Protein AF-X1VCG1-F1 (afdb_monomer_lite)

InterPro domains:
  IPR041561 PglD, N-terminal [PF17836] (3-45)

Organism: NCBI: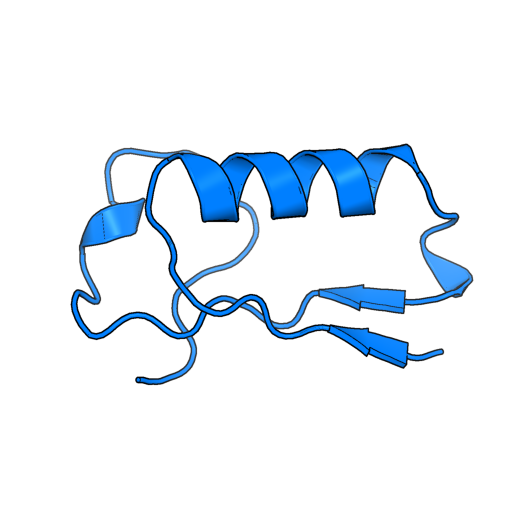txid412755

Sequence (54 aa):
MYNIIIVGAGGFGREVYLWAKDSFSKDQYKIKGFLDDNPKILNNYNMDIGIIGD

Structure (mmCIF, N/CA/C/O backbone):
data_AF-X1VCG1-F1
#
_entry.id   AF-X1VCG1-F1
#
loop_
_atom_site.group_PDB
_atom_site.id
_atom_site.type_symbol
_atom_site.label_atom_id
_atom_site.label_alt_id
_atom_site.label_comp_id
_atom_site.label_asym_id
_atom_site.label_entity_id
_atom_site.label_seq_id
_atom_site.pdbx_PDB_ins_code
_atom_site.Cartn_x
_atom_site.Cartn_y
_atom_site.Cartn_z
_atom_site.occupancy
_atom_site.B_iso_or_equiv
_atom_site.auth_seq_id
_atom_site.auth_comp_id
_atom_site.auth_asym_id
_atom_site.auth_atom_id
_atom_site.pdbx_PDB_model_num
ATOM 1 N N . MET A 1 1 ? -16.479 -6.492 7.503 1.00 82.88 1 MET A N 1
ATOM 2 C CA . MET A 1 1 ? -15.081 -6.088 7.261 1.00 82.88 1 MET A CA 1
ATOM 3 C C . MET A 1 1 ? -14.738 -6.388 5.812 1.00 82.88 1 MET A C 1
ATOM 5 O O . MET A 1 1 ? -14.829 -7.545 5.416 1.00 82.88 1 MET A O 1
ATOM 9 N N . TYR A 1 2 ? -14.428 -5.367 5.016 1.00 90.69 2 TYR A N 1
ATOM 10 C CA . TYR A 1 2 ? -14.128 -5.513 3.587 1.00 90.69 2 TYR A CA 1
ATOM 11 C C . TYR A 1 2 ? -12.633 -5.736 3.345 1.00 90.69 2 TYR A C 1
ATOM 13 O O . TYR A 1 2 ? -11.796 -5.176 4.049 1.00 90.69 2 TYR A O 1
ATOM 21 N N . ASN A 1 3 ? -12.288 -6.534 2.338 1.00 94.00 3 ASN A N 1
ATOM 22 C CA . ASN A 1 3 ? -10.909 -6.643 1.869 1.00 94.00 3 ASN A CA 1
ATOM 23 C C . ASN A 1 3 ? -10.730 -5.715 0.673 1.00 94.00 3 ASN A C 1
ATOM 25 O O . ASN A 1 3 ? -11.476 -5.819 -0.297 1.00 94.00 3 ASN A O 1
ATOM 29 N N . ILE A 1 4 ? -9.745 -4.826 0.753 1.00 95.06 4 ILE A N 1
ATOM 30 C CA . ILE A 1 4 ? -9.428 -3.875 -0.311 1.00 95.06 4 ILE A CA 1
ATOM 31 C C . ILE A 1 4 ? -8.131 -4.314 -0.977 1.00 95.06 4 ILE A C 1
ATOM 33 O O . ILE A 1 4 ? -7.128 -4.559 -0.305 1.00 95.06 4 ILE A O 1
ATOM 37 N N . ILE A 1 5 ? -8.165 -4.387 -2.299 1.00 97.50 5 ILE A N 1
ATOM 38 C CA . ILE A 1 5 ? -6.992 -4.515 -3.156 1.00 97.50 5 ILE A CA 1
ATOM 39 C C . ILE A 1 5 ? -6.954 -3.249 -4.006 1.00 97.50 5 ILE A C 1
ATOM 41 O O . ILE A 1 5 ? -7.987 -2.842 -4.538 1.00 97.50 5 ILE A O 1
ATOM 45 N N . ILE A 1 6 ? -5.792 -2.609 -4.094 1.00 97.50 6 ILE A N 1
ATOM 46 C CA . ILE A 1 6 ? -5.614 -1.389 -4.885 1.00 97.50 6 ILE A CA 1
ATOM 47 C C . ILE A 1 6 ? -4.939 -1.772 -6.202 1.00 97.50 6 ILE A C 1
ATOM 49 O O . ILE A 1 6 ? -3.893 -2.409 -6.188 1.00 97.50 6 ILE A O 1
ATOM 53 N N . VAL A 1 7 ? -5.535 -1.402 -7.334 1.00 98.00 7 VAL A N 1
ATOM 54 C CA . VAL A 1 7 ? -4.961 -1.665 -8.662 1.00 98.00 7 VAL A CA 1
ATOM 55 C C . VAL A 1 7 ? -4.074 -0.488 -9.063 1.00 98.00 7 VAL A C 1
ATOM 57 O O . VAL A 1 7 ? -4.533 0.655 -9.081 1.00 98.00 7 VAL A O 1
ATOM 60 N N . GLY A 1 8 ? -2.814 -0.779 -9.373 1.00 97.62 8 GLY A N 1
ATOM 61 C CA . GLY A 1 8 ? -1.747 0.186 -9.601 1.00 97.62 8 GLY A CA 1
ATOM 62 C C . GLY A 1 8 ? -1.080 0.635 -8.299 1.00 97.62 8 GLY A C 1
ATOM 63 O O . GLY A 1 8 ? -1.727 1.146 -7.386 1.00 97.62 8 GLY A O 1
ATOM 64 N N . ALA A 1 9 ? 0.243 0.508 -8.234 1.00 97.75 9 ALA A N 1
ATOM 65 C CA . ALA A 1 9 ? 1.095 0.919 -7.116 1.00 97.75 9 ALA A CA 1
ATOM 66 C C . ALA A 1 9 ? 1.933 2.176 -7.427 1.00 97.75 9 ALA A C 1
ATOM 68 O O . ALA A 1 9 ? 2.841 2.539 -6.669 1.00 97.75 9 ALA A O 1
ATOM 69 N N . GLY A 1 10 ? 1.621 2.862 -8.534 1.00 96.19 10 GLY A N 1
ATOM 70 C CA . GLY A 1 10 ? 2.172 4.167 -8.903 1.00 96.19 10 GLY A CA 1
ATOM 71 C C . GLY A 1 10 ? 1.740 5.306 -7.966 1.00 96.19 10 GLY A C 1
ATOM 72 O O . GLY A 1 10 ? 1.144 5.087 -6.913 1.00 96.19 10 GLY A O 1
ATOM 73 N N . GLY A 1 11 ? 2.035 6.554 -8.352 1.00 96.81 11 GLY A N 1
ATOM 74 C CA . GLY A 1 11 ? 1.779 7.735 -7.511 1.00 96.81 11 GLY A CA 1
ATOM 75 C C . GLY A 1 11 ? 0.340 7.821 -6.998 1.00 96.81 11 GLY A C 1
ATOM 76 O O . GLY A 1 11 ? 0.124 7.919 -5.797 1.00 96.81 11 GLY A O 1
ATOM 77 N N . PHE A 1 12 ? -0.638 7.685 -7.894 1.00 97.44 12 PHE A N 1
ATOM 78 C CA . PHE A 1 12 ? -2.051 7.769 -7.526 1.00 97.44 12 PHE A CA 1
ATOM 79 C C . PHE A 1 12 ? -2.524 6.601 -6.644 1.00 97.44 12 PHE A C 1
ATOM 81 O O . PHE A 1 12 ? -3.243 6.821 -5.675 1.00 97.44 12 PHE A O 1
ATOM 88 N N . GLY A 1 13 ? -2.079 5.369 -6.913 1.00 97.44 13 GLY A N 1
ATOM 89 C CA . GLY A 1 13 ? -2.440 4.210 -6.088 1.00 97.44 13 GLY A CA 1
ATOM 90 C C . GLY A 1 13 ? -1.978 4.353 -4.636 1.00 97.44 13 GLY A C 1
ATO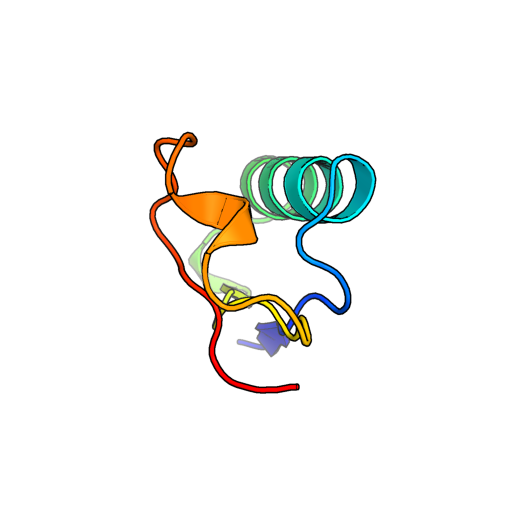M 91 O O . GLY A 1 13 ? -2.718 4.029 -3.705 1.00 97.44 13 GLY A O 1
ATOM 92 N N . ARG A 1 14 ? -0.782 4.916 -4.423 1.00 97.38 14 ARG A N 1
ATOM 93 C CA . ARG A 1 14 ? -0.267 5.207 -3.076 1.00 97.38 14 ARG A CA 1
ATOM 94 C C . ARG A 1 14 ? -1.068 6.296 -2.356 1.00 97.38 14 ARG A C 1
ATOM 96 O O . ARG A 1 14 ? -1.286 6.162 -1.156 1.00 97.38 14 ARG A O 1
ATOM 103 N N . GLU A 1 15 ? -1.571 7.305 -3.067 1.00 97.56 15 GLU A N 1
ATOM 104 C CA . GLU A 1 15 ? -2.491 8.293 -2.479 1.00 97.56 15 GLU A CA 1
ATOM 105 C C . GLU A 1 15 ? -3.815 7.648 -2.049 1.00 97.56 15 GLU A C 1
ATOM 107 O O . GLU A 1 15 ? -4.277 7.876 -0.934 1.00 97.56 15 GLU A O 1
ATOM 112 N N . VAL A 1 16 ? -4.388 6.755 -2.868 1.00 96.56 16 VAL A N 1
ATOM 113 C CA . VAL A 1 16 ? -5.604 6.004 -2.500 1.00 96.56 16 VAL A CA 1
ATOM 114 C C . VAL A 1 16 ? -5.386 5.166 -1.236 1.00 96.56 16 VAL A C 1
ATOM 116 O O . VAL A 1 16 ? -6.277 5.093 -0.389 1.00 96.56 16 VAL A O 1
ATOM 119 N N . TYR A 1 17 ? -4.204 4.562 -1.069 1.00 96.25 17 TYR A N 1
ATOM 120 C CA . TYR A 1 17 ? -3.845 3.850 0.162 1.00 96.25 17 TYR A CA 1
ATOM 121 C C . TYR A 1 17 ? -3.888 4.762 1.395 1.00 96.25 17 TYR A C 1
ATOM 123 O O . TYR A 1 17 ? -4.455 4.370 2.419 1.00 96.25 17 TYR A O 1
ATOM 131 N N . LEU A 1 18 ? -3.329 5.971 1.299 1.00 95.50 18 LEU A N 1
ATOM 132 C CA . LEU A 1 18 ? -3.351 6.946 2.391 1.00 95.50 18 LEU A CA 1
ATOM 133 C C . LEU A 1 18 ? -4.778 7.429 2.678 1.00 95.50 18 LEU A C 1
ATOM 135 O O . LEU A 1 18 ? -5.219 7.374 3.823 1.00 95.50 18 LEU A O 1
ATOM 139 N N . TRP A 1 19 ? -5.554 7.775 1.649 1.00 95.06 19 TRP A N 1
ATOM 140 C CA . TRP A 1 19 ? -6.950 8.185 1.822 1.00 95.06 19 TRP A CA 1
ATOM 141 C C . TRP A 1 19 ? -7.808 7.094 2.454 1.00 95.06 19 TRP A C 1
ATOM 143 O O . TRP A 1 19 ? -8.629 7.392 3.318 1.00 95.06 19 TRP A O 1
ATOM 153 N N . ALA A 1 20 ? -7.615 5.829 2.073 1.00 92.56 20 ALA A N 1
ATOM 154 C CA . ALA A 1 20 ? -8.314 4.714 2.699 1.00 92.56 20 ALA A CA 1
ATOM 155 C C . ALA A 1 20 ? -7.952 4.596 4.190 1.00 92.56 20 ALA A C 1
ATOM 157 O O . ALA A 1 20 ? -8.851 4.414 5.014 1.00 92.56 20 ALA A O 1
ATOM 158 N N . LYS A 1 21 ? -6.665 4.766 4.540 1.00 91.69 21 LYS A N 1
ATOM 159 C CA . LYS A 1 21 ? -6.186 4.790 5.934 1.00 91.69 21 LYS A CA 1
ATOM 160 C C . LYS A 1 21 ? -6.811 5.905 6.764 1.00 91.69 21 LYS A C 1
ATOM 162 O O . LYS A 1 21 ? -7.175 5.645 7.910 1.00 91.69 21 LYS A O 1
ATOM 167 N N . ASP A 1 22 ? -6.972 7.085 6.180 1.00 93.12 22 ASP A N 1
ATOM 168 C CA . ASP A 1 22 ? -7.449 8.273 6.890 1.00 93.12 22 ASP A CA 1
ATOM 169 C C . ASP A 1 22 ? -8.983 8.371 6.952 1.00 93.12 22 ASP A C 1
ATOM 171 O O . ASP A 1 22 ? -9.530 8.952 7.887 1.00 93.12 22 ASP A O 1
ATOM 175 N N . SER A 1 23 ? -9.697 7.794 5.980 1.00 89.88 23 SER A N 1
ATOM 176 C CA . SER A 1 23 ? -11.151 7.988 5.831 1.00 89.88 23 SER A CA 1
ATOM 177 C C . SER A 1 23 ? -12.010 7.027 6.655 1.00 89.88 23 SER A C 1
ATOM 179 O O . SER A 1 23 ? -13.183 7.306 6.899 1.00 89.88 23 SER A O 1
ATOM 181 N N . PHE A 1 24 ? -11.470 5.876 7.058 1.00 82.31 24 PHE A N 1
ATOM 182 C CA . PHE A 1 24 ? -12.262 4.782 7.622 1.00 82.31 24 PHE A CA 1
ATOM 183 C C . PHE A 1 24 ? -11.646 4.239 8.916 1.00 82.31 24 PHE A C 1
ATOM 185 O O . PHE A 1 24 ? -10.427 4.110 9.037 1.00 82.31 24 PHE A O 1
ATOM 192 N N . SER A 1 25 ? -12.492 3.821 9.866 1.00 86.00 25 SER A N 1
ATOM 193 C CA . SER A 1 25 ? -12.016 3.081 11.043 1.00 86.00 25 SER A CA 1
ATOM 194 C C . SER A 1 25 ? -11.420 1.732 10.625 1.00 86.00 25 SER A C 1
ATOM 196 O O . SER A 1 25 ? -11.981 1.033 9.776 1.00 86.00 25 SER A O 1
ATOM 198 N N . LYS A 1 26 ? -10.310 1.338 11.261 1.00 80.62 26 LYS A N 1
ATOM 199 C CA . LYS A 1 26 ? -9.563 0.102 10.959 1.00 80.62 26 LYS A CA 1
ATOM 200 C C . LYS A 1 26 ? -10.398 -1.175 11.105 1.00 80.62 26 LYS A C 1
ATOM 202 O O . LYS A 1 26 ? -10.061 -2.189 10.507 1.00 80.62 26 LYS A O 1
ATOM 207 N N . ASP A 1 27 ? -11.505 -1.123 11.838 1.00 87.94 27 ASP A N 1
ATOM 208 C CA . ASP A 1 27 ? -12.391 -2.275 12.046 1.00 87.94 27 ASP A CA 1
ATOM 209 C C . ASP A 1 27 ? -13.321 -2.543 10.846 1.00 87.94 27 ASP A C 1
ATOM 211 O O . ASP A 1 27 ? -13.975 -3.586 10.757 1.00 87.94 27 ASP A O 1
ATOM 215 N N . GLN A 1 28 ? -13.400 -1.606 9.894 1.00 89.44 28 GLN A N 1
ATOM 216 C CA . GLN A 1 28 ? -14.319 -1.697 8.757 1.00 89.44 28 GLN A CA 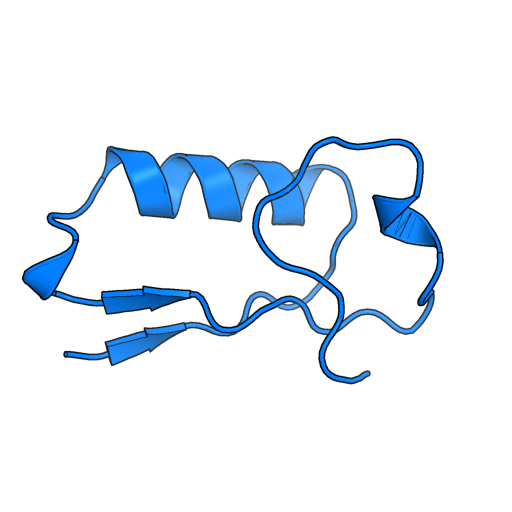1
ATOM 217 C C . GLN A 1 28 ? -13.693 -2.370 7.530 1.00 89.44 28 GLN A C 1
ATOM 219 O O . GLN A 1 28 ? -14.413 -2.990 6.738 1.00 89.44 28 GLN A O 1
ATOM 224 N N . TYR A 1 29 ? -12.369 -2.313 7.378 1.00 92.50 29 TYR A N 1
ATOM 225 C CA . TYR A 1 29 ? -11.671 -2.805 6.193 1.00 92.50 29 TYR A CA 1
ATOM 226 C C . TYR A 1 29 ? -10.243 -3.265 6.500 1.00 92.50 29 TYR A C 1
ATOM 228 O O . TYR A 1 29 ? -9.634 -2.887 7.495 1.00 92.50 29 TYR A O 1
ATOM 236 N N . LYS A 1 30 ? -9.688 -4.061 5.586 1.00 93.62 30 LYS A N 1
ATOM 237 C CA . LYS A 1 30 ? -8.276 -4.437 5.562 1.00 93.62 30 LYS A CA 1
ATOM 238 C C . LYS A 1 30 ? -7.729 -4.259 4.153 1.00 93.62 30 LYS A C 1
ATOM 240 O O . LYS A 1 30 ? -8.193 -4.923 3.226 1.00 93.62 30 LYS A O 1
ATOM 245 N N . ILE A 1 31 ? -6.726 -3.399 3.996 1.00 95.62 31 ILE A N 1
ATOM 246 C CA . ILE A 1 31 ? -5.991 -3.278 2.732 1.00 95.62 31 ILE A CA 1
ATOM 247 C C . ILE A 1 31 ? -5.020 -4.450 2.647 1.00 95.62 31 ILE A C 1
ATOM 249 O O . ILE A 1 31 ? -4.255 -4.712 3.574 1.00 95.62 31 ILE A O 1
ATOM 253 N N . LYS A 1 32 ? -5.116 -5.207 1.559 1.00 96.88 32 LYS A N 1
ATOM 254 C CA . LYS A 1 32 ? -4.387 -6.460 1.367 1.00 96.88 32 LYS A CA 1
ATOM 255 C C . LYS A 1 32 ? -3.052 -6.261 0.664 1.00 96.88 32 LYS A C 1
ATOM 257 O O . LYS A 1 32 ? -2.149 -7.053 0.904 1.00 96.88 32 LYS A O 1
ATOM 262 N N . GLY A 1 33 ? -2.943 -5.232 -0.167 1.00 97.62 33 GLY A N 1
ATOM 263 C CA . GLY A 1 33 ? -1.793 -4.986 -1.024 1.00 97.62 33 GLY A CA 1
ATOM 264 C C . GLY A 1 33 ? -2.207 -4.287 -2.311 1.00 97.62 33 GLY A C 1
ATOM 265 O O . GLY A 1 33 ? -3.377 -3.922 -2.484 1.00 97.62 33 GLY A O 1
ATOM 266 N N . PHE A 1 34 ? -1.237 -4.139 -3.202 1.00 98.31 34 PHE A N 1
ATOM 267 C CA . PHE A 1 34 ? -1.435 -3.609 -4.544 1.00 98.31 34 PHE A CA 1
ATOM 268 C C . PHE A 1 34 ? -1.369 -4.715 -5.603 1.00 98.31 34 PHE A C 1
ATOM 270 O O . PHE A 1 34 ? -0.666 -5.708 -5.401 1.00 98.31 34 PHE A O 1
ATOM 277 N N . LEU A 1 35 ? -2.059 -4.513 -6.727 1.00 98.44 35 LEU A N 1
ATOM 278 C CA . LEU A 1 35 ? -1.767 -5.199 -7.988 1.00 98.44 35 LEU A CA 1
ATOM 279 C C . LEU A 1 35 ? -0.953 -4.265 -8.876 1.00 98.44 35 LEU A C 1
ATOM 281 O O . LEU A 1 35 ? -1.386 -3.135 -9.107 1.00 98.44 35 LEU A O 1
ATOM 285 N N . ASP A 1 36 ? 0.222 -4.699 -9.311 1.00 98.12 36 ASP A N 1
ATOM 286 C CA . ASP A 1 36 ? 1.094 -3.927 -10.195 1.00 98.12 36 ASP A CA 1
ATOM 287 C C . ASP A 1 36 ? 2.101 -4.875 -10.849 1.00 98.12 36 ASP A C 1
ATOM 289 O O . ASP A 1 36 ? 2.750 -5.656 -10.155 1.00 98.12 36 ASP A O 1
ATOM 293 N N . ASP A 1 37 ? 2.262 -4.771 -12.165 1.00 98.00 37 ASP A N 1
ATOM 294 C CA . ASP A 1 37 ? 3.167 -5.618 -12.947 1.00 98.00 37 ASP A CA 1
ATOM 295 C C . ASP A 1 37 ? 4.656 -5.345 -12.652 1.00 98.00 37 ASP A C 1
ATOM 297 O O . ASP A 1 37 ? 5.534 -6.131 -13.024 1.00 98.00 37 ASP A O 1
ATOM 301 N N . ASN A 1 38 ? 4.971 -4.249 -11.951 1.00 97.38 38 ASN A N 1
ATOM 302 C CA . ASN A 1 38 ? 6.311 -3.938 -11.483 1.00 97.38 38 ASN A CA 1
ATOM 303 C C . ASN A 1 38 ? 6.486 -4.254 -9.980 1.00 97.38 38 ASN A C 1
ATOM 305 O O . ASN A 1 38 ? 6.287 -3.381 -9.125 1.00 97.38 38 ASN A O 1
ATOM 309 N N . PRO A 1 39 ? 7.035 -5.431 -9.611 1.00 95.31 39 PRO A N 1
ATOM 310 C CA . PRO A 1 39 ? 7.194 -5.836 -8.210 1.00 95.31 39 PRO A CA 1
ATOM 311 C C . PRO A 1 39 ? 8.168 -4.955 -7.409 1.00 95.31 39 PRO A C 1
ATOM 313 O O . PRO A 1 39 ? 8.237 -5.061 -6.186 1.00 95.31 39 PRO A O 1
ATOM 316 N N . LYS A 1 40 ? 8.949 -4.094 -8.077 1.00 96.38 40 LYS A N 1
ATOM 317 C CA . LYS A 1 40 ? 9.957 -3.218 -7.459 1.00 96.38 40 LYS A CA 1
ATOM 318 C C . LYS A 1 40 ? 9.494 -1.770 -7.306 1.00 96.38 40 LYS A C 1
ATOM 320 O O . LYS A 1 40 ? 10.244 -0.960 -6.759 1.00 96.38 40 LYS A O 1
ATOM 325 N N . ILE A 1 41 ? 8.293 -1.417 -7.770 1.00 97.06 41 ILE A N 1
ATOM 326 C CA . ILE A 1 41 ? 7.807 -0.026 -7.791 1.00 97.06 41 ILE A CA 1
ATOM 327 C C . ILE A 1 41 ? 7.721 0.612 -6.396 1.00 97.06 41 ILE A C 1
ATOM 329 O O . ILE A 1 41 ? 7.808 1.833 -6.261 1.00 97.06 41 ILE A O 1
ATOM 333 N N . LEU A 1 42 ? 7.614 -0.214 -5.350 1.00 97.06 42 LEU A N 1
ATOM 334 C CA . LEU A 1 42 ? 7.549 0.221 -3.956 1.00 97.06 42 LEU A CA 1
ATOM 335 C C . LEU A 1 42 ? 8.907 0.252 -3.235 1.00 97.06 42 LEU A C 1
ATOM 337 O O . LEU A 1 42 ? 8.962 0.760 -2.122 1.00 97.06 42 LEU A O 1
ATOM 341 N N . ASN A 1 43 ? 10.008 -0.215 -3.841 1.00 95.88 43 ASN A N 1
ATOM 342 C CA . ASN A 1 43 ? 11.303 -0.389 -3.154 1.00 95.88 43 ASN A CA 1
ATOM 343 C C . ASN A 1 43 ? 11.867 0.890 -2.511 1.00 95.88 43 ASN A C 1
ATOM 345 O O . ASN A 1 43 ? 12.648 0.810 -1.569 1.00 95.88 43 ASN A O 1
ATOM 349 N N . ASN A 1 44 ? 11.482 2.060 -3.025 1.00 95.94 44 ASN A N 1
ATOM 350 C CA . ASN A 1 44 ? 11.946 3.362 -2.541 1.00 95.94 44 ASN A CA 1
ATOM 351 C C . ASN A 1 44 ? 10.930 4.060 -1.619 1.00 95.94 44 ASN A C 1
ATOM 353 O O . ASN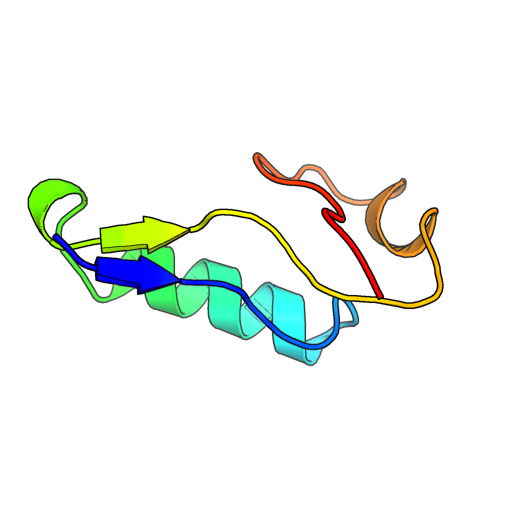 A 1 44 ? 11.096 5.238 -1.308 1.00 95.94 44 ASN A O 1
ATOM 357 N N . TYR A 1 45 ? 9.867 3.364 -1.208 1.00 95.06 45 TYR A N 1
ATOM 358 C CA . TYR A 1 45 ? 8.796 3.907 -0.380 1.00 95.06 45 TYR A CA 1
ATOM 359 C C . TYR A 1 45 ? 8.644 3.087 0.901 1.00 95.06 45 TYR A C 1
ATOM 361 O O . TYR A 1 45 ? 8.635 1.860 0.877 1.00 95.06 45 TYR A O 1
ATOM 369 N N . ASN A 1 46 ? 8.481 3.773 2.033 1.00 93.88 46 ASN A N 1
ATOM 370 C CA . ASN A 1 46 ? 8.209 3.123 3.310 1.00 93.88 46 ASN A CA 1
ATOM 371 C C . ASN A 1 46 ? 6.704 2.839 3.437 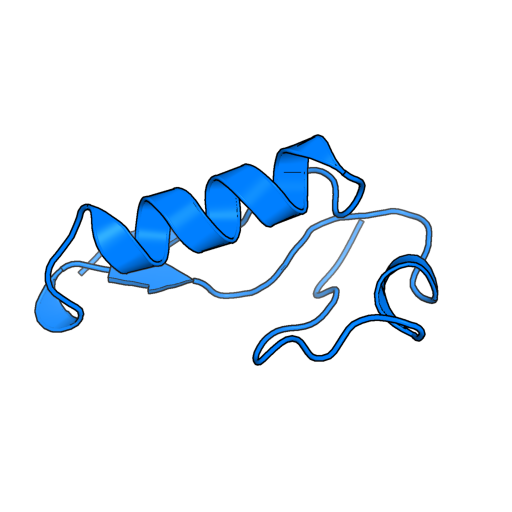1.00 93.88 46 ASN A C 1
ATOM 373 O O . ASN A 1 46 ? 5.943 3.701 3.876 1.00 93.88 46 ASN A O 1
ATOM 377 N N . MET A 1 47 ? 6.277 1.658 2.991 1.00 92.56 47 MET A N 1
ATOM 378 C CA . MET A 1 47 ? 4.874 1.234 2.961 1.00 92.56 47 MET A CA 1
ATOM 379 C C . MET A 1 47 ? 4.666 -0.011 3.830 1.00 92.56 47 MET A C 1
ATOM 381 O O . MET A 1 47 ? 5.475 -0.933 3.801 1.00 92.56 47 MET A O 1
ATOM 385 N N . ASP A 1 48 ? 3.537 -0.072 4.544 1.00 93.94 48 ASP A N 1
ATOM 386 C CA . ASP A 1 48 ? 3.182 -1.219 5.403 1.00 93.94 48 ASP A CA 1
ATOM 387 C C . ASP A 1 48 ? 2.690 -2.444 4.601 1.00 93.94 48 ASP A C 1
ATOM 389 O O . ASP A 1 48 ? 2.514 -3.531 5.152 1.00 93.94 48 ASP A O 1
ATOM 393 N N . ILE A 1 49 ? 2.411 -2.260 3.307 1.00 96.19 49 ILE A N 1
ATOM 394 C CA . ILE A 1 49 ? 1.879 -3.277 2.394 1.00 96.19 49 ILE A CA 1
ATOM 395 C C . ILE A 1 49 ? 2.679 -3.290 1.088 1.00 96.19 49 ILE A C 1
ATOM 397 O O . ILE A 1 49 ? 3.233 -2.267 0.683 1.00 96.19 49 ILE A O 1
ATOM 401 N N . GLY A 1 50 ? 2.708 -4.446 0.423 1.00 97.56 50 GLY A N 1
ATOM 402 C CA . GLY A 1 50 ? 3.448 -4.661 -0.821 1.00 97.56 50 GLY A CA 1
ATOM 403 C C . GLY A 1 50 ? 2.566 -5.017 -2.018 1.00 97.56 50 GLY A C 1
ATOM 404 O O . GLY A 1 50 ? 1.334 -4.969 -1.950 1.00 97.56 50 GLY A O 1
ATOM 405 N N . ILE A 1 51 ? 3.231 -5.399 -3.109 1.00 98.06 51 ILE A N 1
ATOM 406 C CA . ILE A 1 51 ? 2.601 -6.005 -4.287 1.00 98.06 51 ILE A CA 1
ATOM 407 C C . ILE A 1 51 ? 2.181 -7.437 -3.942 1.00 98.06 51 ILE A C 1
ATOM 409 O O . ILE A 1 51 ? 2.948 -8.174 -3.319 1.00 98.06 51 ILE A O 1
ATOM 413 N N . ILE A 1 52 ? 0.958 -7.819 -4.312 1.00 97.88 52 ILE A N 1
ATOM 414 C CA . ILE A 1 52 ? 0.384 -9.147 -4.031 1.00 97.88 52 ILE A CA 1
ATOM 415 C C . ILE A 1 52 ? -0.038 -9.910 -5.296 1.00 97.88 52 ILE A C 1
ATOM 417 O O . ILE A 1 52 ? -0.544 -11.026 -5.181 1.00 97.88 52 ILE A O 1
ATOM 421 N N . GLY A 1 53 ? 0.160 -9.318 -6.474 1.00 96.81 53 GLY A N 1
ATOM 422 C CA . GLY A 1 53 ? -0.151 -9.884 -7.785 1.00 96.81 53 GLY A CA 1
ATOM 423 C C . GLY A 1 53 ? -0.096 -8.816 -8.879 1.00 96.81 53 GLY A C 1
ATOM 424 O O . GLY A 1 53 ? 0.271 -7.674 -8.591 1.00 96.81 53 GLY A O 1
ATOM 425 N N . ASP A 1 54 ? -0.535 -9.199 -10.078 1.00 90.88 54 ASP A N 1
ATOM 426 C CA . ASP A 1 54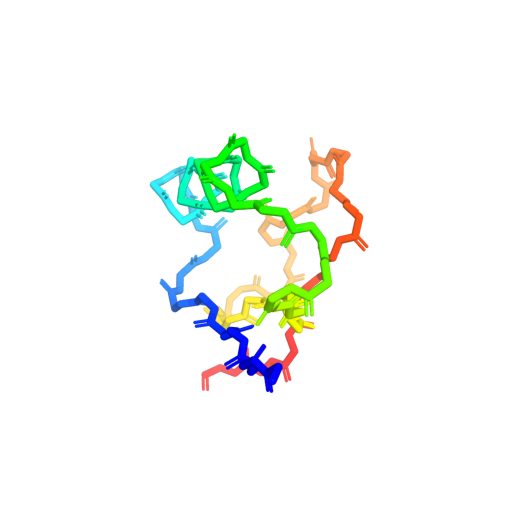 ? -0.522 -8.387 -11.303 1.00 90.88 54 ASP A CA 1
ATOM 427 C C . ASP A 1 54 ? -1.950 -8.237 -11.859 1.00 90.88 54 ASP A C 1
ATOM 429 O O . ASP A 1 54 ? -2.711 -9.237 -11.818 1.00 90.88 54 ASP A O 1
#

Radius of gyration: 10.8 Å; chains: 1; bounding box: 27×18×25 Å

pLDDT: mean 94.59, std 4.16, range [80.62, 98.44]

Foldseek 3Di:
DEEDEFEDPPPVSVVVVVCVVPVDDPVPYDYAAYEDPDQCRCVVPDDPHGHDYD

Secondary structure (DSSP, 8-state):
-EEEEEE--SHHHHHHHHHHHHHS-TTTEEEEEEE-S-TTTTTTS--S--EEE-